Protein AF-A0A413CXB8-F1 (afdb_monomer_lite)

Secondary structure (DSSP, 8-state):
--HHHHIIIIIHHHHHHHHHHHHHHHHHHHHHHHHHHHHHHHHHHHHHHHTT-GGGHHHHHHHHHHHHHHHHHHHHHHHHHHHHHHHHHHHHHHHHHHHHHHHHHHTTTTTHHHHHTTT-

Foldseek 3Di:
DALVVCCVPPLVVLLVVLVVLLVVLVVVLVVVVVVLVVVVVVLVVVCVVCVVPVVCVVVSVVVVVVSVVVSVVVVVVSVVSVVSSVVSVLVSLVSVLVSLVSVCVVVVNVPSVVVVVVSD

Structure (mmCIF, N/CA/C/O backbone):
data_AF-A0A413CXB8-F1
#
_entry.id   AF-A0A413CXB8-F1
#
loop_
_atom_site.group_PDB
_atom_site.id
_atom_site.type_symbol
_atom_site.label_atom_id
_atom_site.label_alt_id
_atom_site.label_comp_id
_atom_site.label_asym_id
_atom_site.label_entity_id
_atom_site.label_seq_id
_atom_site.pdbx_PDB_ins_code
_atom_site.Cartn_x
_atom_site.Cartn_y
_atom_site.Cartn_z
_atom_site.occupancy
_atom_site.B_iso_or_equiv
_atom_site.auth_seq_id
_atom_site.auth_comp_id
_atom_site.auth_asym_id
_atom_site.auth_atom_id
_atom_site.pdbx_PDB_model_num
ATOM 1 N N . MET A 1 1 ? 21.412 7.335 -32.388 1.00 54.62 1 MET A N 1
ATOM 2 C CA . MET A 1 1 ? 21.165 7.005 -30.970 1.00 54.62 1 MET A CA 1
ATOM 3 C C . MET A 1 1 ? 20.782 5.539 -30.926 1.00 54.62 1 MET A C 1
ATOM 5 O O . MET A 1 1 ? 19.830 5.167 -31.604 1.00 54.62 1 MET A O 1
ATOM 9 N N . THR A 1 2 ? 21.584 4.696 -30.282 1.00 73.19 2 THR A N 1
ATOM 10 C CA . THR A 1 2 ? 21.377 3.240 -30.297 1.00 73.19 2 THR A CA 1
ATOM 11 C C . THR A 1 2 ? 20.137 2.904 -29.469 1.00 73.19 2 THR A C 1
ATOM 13 O O . THR A 1 2 ? 19.858 3.592 -28.486 1.00 73.19 2 THR A O 1
ATOM 16 N N . ALA A 1 3 ? 19.388 1.856 -29.824 1.00 68.06 3 ALA A N 1
ATOM 17 C CA . ALA A 1 3 ? 18.209 1.437 -29.056 1.00 68.06 3 ALA A CA 1
ATOM 18 C C . ALA A 1 3 ? 18.546 1.219 -27.566 1.00 68.06 3 ALA A C 1
ATOM 20 O O . ALA A 1 3 ? 17.775 1.593 -26.684 1.00 68.06 3 ALA A O 1
ATOM 21 N N . ASN A 1 4 ? 19.748 0.709 -27.283 1.00 74.44 4 ASN A N 1
ATOM 22 C CA . ASN A 1 4 ? 20.260 0.532 -25.925 1.00 74.44 4 ASN A CA 1
ATOM 23 C C . ASN A 1 4 ? 20.537 1.852 -25.183 1.00 74.44 4 ASN A C 1
ATOM 25 O O . ASN A 1 4 ? 20.300 1.916 -23.978 1.00 74.44 4 ASN A O 1
ATOM 29 N N . ASP A 1 5 ? 20.957 2.914 -25.877 1.00 77.56 5 ASP A N 1
ATOM 30 C CA . ASP A 1 5 ? 21.178 4.228 -25.256 1.00 77.56 5 ASP A CA 1
ATOM 31 C C . ASP A 1 5 ? 19.850 4.845 -24.812 1.00 77.56 5 ASP A C 1
ATOM 33 O O . ASP A 1 5 ? 19.740 5.343 -23.694 1.00 77.56 5 ASP A O 1
ATOM 37 N N . TYR A 1 6 ? 18.810 4.741 -25.647 1.00 74.88 6 TYR A N 1
ATOM 38 C CA . TYR A 1 6 ? 17.461 5.210 -25.316 1.00 74.88 6 TYR A CA 1
ATOM 39 C C . TYR A 1 6 ? 16.856 4.444 -24.127 1.00 74.88 6 TYR A C 1
ATOM 41 O O . TYR A 1 6 ? 16.328 5.048 -23.189 1.00 74.88 6 TYR A O 1
ATOM 49 N N . ILE A 1 7 ? 16.992 3.113 -24.123 1.00 77.31 7 ILE A N 1
ATOM 50 C CA . ILE A 1 7 ? 16.504 2.258 -23.034 1.00 77.31 7 ILE A CA 1
ATOM 51 C C . ILE A 1 7 ? 17.179 2.623 -21.706 1.00 77.31 7 ILE A C 1
ATOM 53 O O . ILE A 1 7 ? 16.490 2.798 -20.700 1.00 77.31 7 ILE A O 1
ATOM 57 N N . ASN A 1 8 ? 18.506 2.764 -21.702 1.00 78.88 8 ASN A N 1
ATOM 58 C CA . ASN A 1 8 ? 19.264 3.038 -20.482 1.00 78.88 8 ASN A CA 1
ATOM 59 C C . ASN A 1 8 ? 19.040 4.465 -19.957 1.00 78.88 8 ASN A C 1
ATOM 61 O O . ASN A 1 8 ? 18.999 4.664 -18.745 1.00 78.88 8 ASN A O 1
ATOM 65 N N . SER A 1 9 ? 18.888 5.459 -20.842 1.00 80.69 9 SER A N 1
ATOM 66 C CA . SER A 1 9 ? 18.728 6.862 -20.432 1.00 80.69 9 SER A CA 1
ATOM 67 C C . SER A 1 9 ? 17.297 7.229 -20.036 1.00 80.69 9 SER A C 1
ATOM 69 O O . SER A 1 9 ? 17.134 8.110 -19.193 1.00 80.69 9 SER A O 1
ATOM 71 N N . GLN A 1 10 ? 16.271 6.616 -20.637 1.00 77.88 10 GLN A N 1
ATOM 72 C CA . GLN A 1 10 ? 14.879 7.044 -20.442 1.00 77.88 10 GLN A CA 1
ATOM 73 C C . GLN A 1 10 ? 13.991 5.957 -19.835 1.00 77.88 10 GLN A C 1
ATOM 75 O O . GLN A 1 10 ? 13.235 6.227 -18.902 1.00 77.88 10 GLN A O 1
ATOM 80 N N . VAL A 1 11 ? 14.097 4.718 -20.316 1.00 78.06 11 VAL A N 1
ATOM 81 C CA . VAL A 1 11 ? 13.150 3.652 -19.956 1.00 78.06 11 VAL A CA 1
ATOM 82 C C . VAL A 1 11 ? 13.488 3.021 -18.600 1.00 78.06 11 VAL A C 1
ATOM 84 O O . VAL A 1 11 ? 12.630 2.946 -17.721 1.00 78.06 11 VAL A O 1
ATOM 87 N N . ASP A 1 12 ? 14.742 2.621 -18.381 1.00 81.88 12 ASP A N 1
ATOM 88 C CA . ASP A 1 12 ? 15.191 2.022 -17.116 1.00 81.88 12 ASP A CA 1
ATOM 89 C C . ASP A 1 12 ? 15.002 2.913 -15.872 1.00 81.88 12 ASP A C 1
ATOM 91 O O . ASP A 1 12 ? 14.465 2.414 -14.875 1.00 81.88 12 ASP A O 1
ATOM 95 N N . PRO A 1 13 ? 15.362 4.215 -15.872 1.00 85.56 13 PRO A N 1
ATOM 96 C CA . PRO A 1 13 ? 15.123 5.066 -14.707 1.00 85.56 13 PRO A CA 1
ATOM 97 C C . PRO A 1 13 ? 13.627 5.252 -14.417 1.00 85.56 13 PRO A C 1
ATOM 99 O O . PRO A 1 13 ? 13.232 5.282 -13.248 1.00 85.56 13 PRO A O 1
ATOM 102 N N . CYS A 1 14 ? 12.777 5.312 -15.448 1.00 80.19 14 CYS A N 1
ATOM 103 C CA . CYS A 1 14 ? 11.326 5.373 -15.280 1.00 80.19 14 CYS A CA 1
ATOM 104 C C . CYS A 1 14 ? 10.758 4.084 -14.672 1.00 80.19 14 CYS A C 1
ATOM 106 O O . CYS A 1 14 ? 10.000 4.167 -13.706 1.00 80.19 14 CYS A O 1
ATOM 108 N N . ILE A 1 15 ? 11.152 2.904 -15.168 1.00 82.12 15 ILE A N 1
ATOM 109 C CA . ILE A 1 15 ? 10.728 1.610 -14.602 1.00 82.12 15 ILE A CA 1
ATOM 110 C C . ILE A 1 15 ? 11.124 1.518 -13.126 1.00 82.12 15 ILE A C 1
ATOM 112 O O . ILE A 1 15 ? 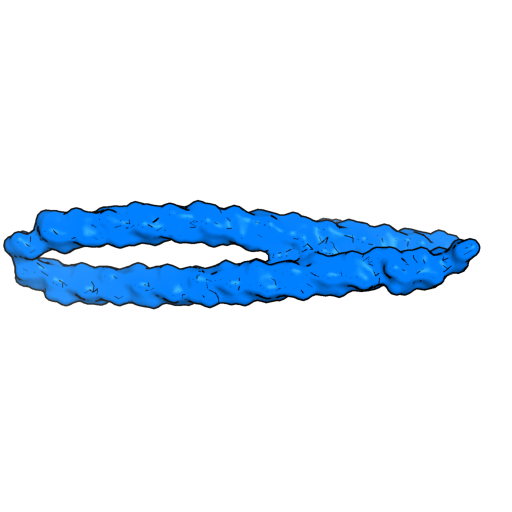10.295 1.167 -12.284 1.00 82.12 15 ILE A O 1
ATOM 116 N N . ARG A 1 16 ? 12.371 1.880 -12.796 1.00 84.50 16 ARG A N 1
ATOM 117 C CA . ARG A 1 16 ? 12.881 1.834 -11.418 1.00 84.50 16 ARG A CA 1
ATOM 118 C C . ARG A 1 16 ? 12.092 2.764 -10.498 1.00 84.50 16 ARG A C 1
ATOM 120 O O . ARG A 1 16 ? 11.630 2.341 -9.443 1.00 84.50 16 ARG A O 1
ATOM 127 N N . ARG A 1 17 ? 11.830 3.993 -10.954 1.00 85.56 17 ARG A N 1
ATOM 128 C CA . ARG A 1 17 ? 11.004 4.969 -10.233 1.00 85.56 17 ARG A CA 1
ATOM 129 C C . ARG A 1 17 ? 9.590 4.443 -9.976 1.00 85.56 17 ARG A C 1
ATOM 131 O O . ARG A 1 17 ? 9.093 4.570 -8.860 1.00 85.56 17 ARG A O 1
ATOM 138 N N . TYR A 1 18 ? 8.936 3.847 -10.974 1.00 81.00 18 TYR A N 1
ATOM 139 C CA . TYR A 1 18 ? 7.593 3.287 -10.800 1.00 81.00 18 TYR A CA 1
ATOM 140 C C . TYR A 1 18 ? 7.573 2.081 -9.854 1.00 81.00 18 TYR A C 1
ATOM 142 O O . TYR A 1 18 ? 6.657 1.978 -9.038 1.00 81.00 18 TYR A O 1
ATOM 150 N N . GLN A 1 19 ? 8.590 1.215 -9.895 1.00 80.81 19 GLN A N 1
ATOM 151 C CA . GLN A 1 19 ? 8.731 0.110 -8.941 1.00 80.81 19 GLN A CA 1
ATOM 152 C C . GLN A 1 19 ? 8.930 0.598 -7.502 1.00 80.81 19 GLN A C 1
ATOM 154 O O . GLN A 1 19 ? 8.315 0.050 -6.584 1.00 80.81 19 GLN A O 1
ATOM 159 N N . ASP A 1 20 ? 9.732 1.643 -7.294 1.00 85.75 20 ASP A N 1
ATOM 160 C CA . ASP A 1 20 ? 9.935 2.229 -5.966 1.00 85.75 20 ASP A CA 1
ATOM 161 C C . ASP A 1 20 ? 8.650 2.870 -5.428 1.00 85.75 20 ASP A C 1
ATOM 163 O O . ASP A 1 20 ? 8.291 2.666 -4.263 1.00 85.75 20 ASP A O 1
ATOM 167 N N . LEU A 1 21 ? 7.905 3.588 -6.281 1.00 81.06 21 LEU A N 1
ATOM 168 C CA . LEU A 1 21 ? 6.594 4.128 -5.915 1.00 81.06 21 LEU A CA 1
ATOM 169 C C . LEU A 1 21 ? 5.616 3.002 -5.564 1.00 81.06 21 LEU A C 1
ATOM 171 O O . LEU A 1 21 ? 4.988 3.059 -4.507 1.00 81.06 21 LEU A O 1
ATOM 175 N N . PHE A 1 22 ? 5.522 1.963 -6.398 1.00 81.00 22 PHE A N 1
ATOM 176 C CA . PHE A 1 22 ? 4.687 0.794 -6.128 1.00 81.00 22 PHE A CA 1
ATOM 177 C C . PHE A 1 22 ? 5.025 0.167 -4.771 1.00 81.00 22 PHE A C 1
ATOM 179 O O . PHE A 1 22 ? 4.138 -0.014 -3.940 1.00 81.00 22 PHE A O 1
ATOM 186 N N . ARG A 1 23 ? 6.310 -0.093 -4.499 1.00 83.00 23 ARG A N 1
ATOM 187 C CA . ARG A 1 23 ? 6.758 -0.704 -3.242 1.00 83.00 23 ARG A CA 1
ATOM 188 C C . ARG A 1 23 ? 6.433 0.175 -2.031 1.00 83.00 23 ARG A C 1
ATOM 190 O O . ARG A 1 23 ? 6.015 -0.350 -0.999 1.00 83.00 23 ARG A O 1
ATOM 197 N N . LYS A 1 24 ? 6.577 1.500 -2.149 1.00 83.50 24 LYS A N 1
ATOM 198 C CA . LYS A 1 24 ? 6.231 2.449 -1.079 1.00 83.50 24 LYS A CA 1
ATOM 199 C C . LYS A 1 24 ? 4.732 2.426 -0.770 1.00 83.50 24 LYS A C 1
ATOM 201 O O . LYS A 1 24 ? 4.360 2.250 0.389 1.00 83.50 24 LYS A O 1
ATOM 206 N N . TYR A 1 25 ? 3.882 2.560 -1.789 1.00 78.19 25 TYR A N 1
ATOM 207 C CA . TYR A 1 25 ? 2.426 2.560 -1.613 1.00 78.19 25 TYR A CA 1
ATOM 208 C C . TYR A 1 25 ? 1.895 1.203 -1.150 1.00 78.19 25 TYR A C 1
ATOM 210 O O . TYR A 1 25 ? 1.053 1.153 -0.259 1.00 78.19 25 TYR A O 1
ATOM 218 N N . HIS A 1 26 ? 2.442 0.103 -1.666 1.00 81.19 26 HIS A N 1
ATOM 219 C CA . HIS A 1 26 ? 2.045 -1.236 -1.249 1.00 81.19 26 HIS A CA 1
ATOM 220 C C . HIS A 1 26 ? 2.401 -1.522 0.219 1.00 81.19 26 HIS A C 1
ATOM 222 O O . HIS A 1 26 ? 1.591 -2.092 0.948 1.00 81.19 26 HIS A O 1
ATOM 228 N N . LYS A 1 27 ? 3.571 -1.067 0.695 1.00 82.31 27 LYS A N 1
ATOM 229 C CA . LYS A 1 27 ? 3.959 -1.209 2.108 1.00 82.31 27 LYS A CA 1
ATOM 230 C C . LYS A 1 27 ? 3.044 -0.408 3.041 1.00 82.31 27 LYS A C 1
ATOM 232 O O . LYS A 1 27 ? 2.682 -0.910 4.101 1.00 82.31 27 LYS A O 1
ATOM 237 N N . ILE A 1 28 ? 2.654 0.806 2.641 1.00 81.31 28 ILE A N 1
ATOM 238 C CA . ILE A 1 28 ? 1.692 1.633 3.390 1.00 81.31 28 ILE A CA 1
ATOM 239 C C . ILE A 1 28 ? 0.320 0.952 3.422 1.00 81.31 28 ILE A C 1
ATOM 241 O O . ILE A 1 28 ? -0.258 0.813 4.496 1.00 81.31 28 ILE A O 1
ATOM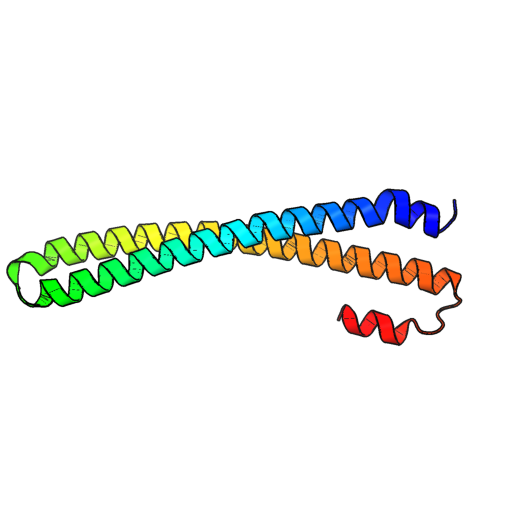 245 N N . HIS A 1 29 ? -0.160 0.466 2.274 1.00 81.69 29 HIS A N 1
ATOM 246 C CA . HIS A 1 29 ? -1.422 -0.265 2.171 1.00 81.69 29 HIS A CA 1
ATOM 247 C C . HIS A 1 29 ? -1.442 -1.499 3.087 1.00 81.69 29 HIS A C 1
ATOM 249 O O . HIS A 1 29 ? -2.381 -1.682 3.856 1.00 81.69 29 HIS A O 1
ATOM 255 N N . MET A 1 30 ? -0.387 -2.322 3.064 1.00 80.81 30 MET A N 1
ATOM 256 C CA . MET A 1 30 ? -0.260 -3.485 3.951 1.00 80.81 30 MET A CA 1
ATOM 257 C C . MET A 1 30 ? -0.232 -3.100 5.434 1.00 80.81 30 MET A C 1
ATOM 259 O O . MET A 1 30 ? -0.920 -3.722 6.239 1.00 80.81 30 MET A O 1
ATOM 263 N N . GLY A 1 31 ? 0.533 -2.068 5.805 1.00 82.94 31 GLY A N 1
ATOM 264 C CA . GLY A 1 31 ? 0.606 -1.607 7.193 1.00 82.94 31 GLY A CA 1
ATOM 265 C C . GLY A 1 31 ? -0.745 -1.120 7.719 1.00 82.94 31 GLY A C 1
ATOM 266 O O . GLY A 1 31 ? -1.149 -1.479 8.823 1.00 82.94 31 GLY A O 1
ATOM 267 N N . LEU A 1 32 ? -1.471 -0.355 6.903 1.00 80.62 32 LEU A N 1
ATOM 268 C CA . LEU A 1 32 ? -2.780 0.170 7.273 1.00 80.62 32 LEU A CA 1
ATOM 269 C C . LEU A 1 32 ? -3.858 -0.934 7.296 1.00 80.62 32 LEU A C 1
ATOM 271 O O . LEU A 1 32 ? -4.674 -0.945 8.212 1.00 80.62 32 LEU A O 1
ATOM 275 N N . MET A 1 33 ? -3.796 -1.926 6.397 1.00 80.50 33 MET A N 1
ATOM 276 C CA . MET A 1 33 ? -4.632 -3.138 6.460 1.00 80.50 33 MET A CA 1
ATOM 277 C C . MET A 1 33 ? -4.449 -3.901 7.780 1.00 80.50 33 MET A C 1
ATOM 279 O O . MET A 1 33 ? -5.433 -4.231 8.438 1.00 80.50 33 MET A O 1
ATOM 283 N N . ILE A 1 34 ? -3.204 -4.150 8.203 1.00 85.19 34 ILE A N 1
ATOM 284 C CA . ILE A 1 34 ? -2.911 -4.869 9.457 1.00 85.19 34 ILE A CA 1
ATOM 285 C C . ILE A 1 34 ? -3.445 -4.095 10.669 1.00 85.19 34 ILE A C 1
ATOM 287 O O . ILE A 1 34 ? -4.080 -4.686 11.545 1.00 85.19 34 ILE A O 1
ATOM 291 N N . ALA A 1 35 ? -3.235 -2.775 10.707 1.00 80.88 35 ALA A N 1
ATOM 292 C CA . ALA A 1 35 ? -3.765 -1.929 11.773 1.00 80.88 35 ALA A CA 1
ATOM 293 C C . ALA A 1 35 ? -5.302 -2.007 11.836 1.00 80.88 35 ALA A C 1
ATOM 295 O O . ALA A 1 35 ? -5.859 -2.232 12.912 1.00 80.88 35 ALA A O 1
ATOM 296 N N . CYS A 1 36 ? -5.974 -1.938 10.681 1.00 76.94 36 CYS A N 1
ATOM 297 C CA . CYS A 1 36 ? -7.422 -2.115 10.558 1.00 76.94 36 CYS A CA 1
ATOM 298 C C . CYS A 1 36 ? -7.897 -3.464 11.112 1.00 76.94 36 CYS A C 1
ATOM 300 O O . CYS A 1 36 ? -8.811 -3.501 11.937 1.00 76.94 36 CYS A O 1
ATOM 302 N N . PHE A 1 37 ? -7.268 -4.568 10.702 1.00 82.12 37 PHE A N 1
ATOM 303 C CA . PHE A 1 37 ? -7.644 -5.905 11.170 1.00 82.12 37 PHE A CA 1
ATOM 304 C C . PHE A 1 37 ? -7.460 -6.064 12.682 1.00 82.12 37 PHE A C 1
ATOM 306 O O . PHE A 1 37 ? -8.316 -6.650 13.341 1.00 82.12 37 PHE A O 1
ATOM 313 N N . SER A 1 38 ? -6.386 -5.508 13.249 1.00 83.94 38 SER A N 1
ATOM 314 C CA . SER A 1 38 ? -6.145 -5.572 14.695 1.00 83.94 38 SER A CA 1
ATOM 315 C C . SER A 1 38 ? -7.210 -4.822 15.508 1.00 83.94 38 SER A C 1
ATOM 317 O O . SER A 1 38 ? -7.715 -5.355 16.496 1.00 83.94 38 SER A O 1
ATOM 319 N N . LEU A 1 39 ? -7.618 -3.631 15.052 1.00 79.69 39 LEU A N 1
ATOM 320 C CA . LEU A 1 39 ? -8.697 -2.845 15.657 1.00 79.69 39 LEU A CA 1
ATOM 321 C C . LEU A 1 39 ? -10.041 -3.570 15.571 1.00 79.69 39 LEU A C 1
ATOM 323 O O . LEU A 1 39 ? -10.755 -3.656 16.567 1.00 79.69 39 LEU A O 1
ATOM 327 N N . PHE A 1 40 ? -10.364 -4.134 14.407 1.00 80.81 40 PHE A N 1
ATOM 328 C CA . PHE A 1 40 ? -11.614 -4.862 14.205 1.00 80.81 40 PHE A CA 1
ATOM 329 C C . PHE A 1 40 ? -11.718 -6.093 15.117 1.00 80.81 40 PHE A C 1
ATOM 331 O O . PHE A 1 40 ? -12.730 -6.282 15.792 1.00 80.81 40 PHE A O 1
ATOM 338 N N . MET A 1 41 ? -10.644 -6.883 15.221 1.00 83.19 41 MET A N 1
ATOM 339 C CA . MET A 1 41 ? -10.590 -8.028 16.135 1.00 83.19 41 MET A CA 1
ATOM 340 C C . MET A 1 41 ? -10.703 -7.601 17.603 1.00 83.19 41 MET A C 1
ATOM 342 O O . MET A 1 41 ? -11.412 -8.247 18.371 1.00 83.19 41 MET A O 1
ATOM 346 N N . GLY A 1 42 ? -10.065 -6.490 17.988 1.00 81.62 42 GLY A N 1
ATOM 347 C CA . GLY A 1 42 ? -10.189 -5.923 19.333 1.00 81.62 42 GLY A CA 1
ATOM 348 C C . GLY A 1 42 ? -11.629 -5.535 19.678 1.00 81.62 42 GLY A C 1
ATOM 349 O O . GLY A 1 42 ? -12.117 -5.895 20.748 1.00 81.62 42 GLY A O 1
ATOM 350 N N . VAL A 1 43 ? -12.334 -4.872 18.754 1.00 78.94 43 VAL A N 1
ATOM 351 C CA . VAL A 1 43 ? -13.751 -4.510 18.922 1.00 78.94 43 VAL A CA 1
ATOM 352 C C . VAL A 1 43 ? -14.628 -5.755 19.057 1.00 78.94 43 VAL A C 1
ATOM 354 O O . VAL A 1 43 ? -15.485 -5.780 19.936 1.00 78.94 43 VAL A O 1
ATOM 357 N N . ILE A 1 44 ? -14.405 -6.799 18.248 1.00 80.50 44 ILE A N 1
ATOM 358 C CA . ILE A 1 44 ? -15.152 -8.065 18.349 1.00 80.50 44 ILE A CA 1
ATOM 359 C C . ILE A 1 44 ? -14.963 -8.707 19.724 1.00 80.50 44 ILE A C 1
ATOM 361 O O . ILE A 1 44 ? -15.949 -9.066 20.363 1.00 80.50 44 ILE A O 1
ATOM 365 N N . ILE A 1 45 ? -13.717 -8.829 20.195 1.00 82.38 45 ILE A N 1
ATOM 366 C CA . ILE A 1 45 ? -13.412 -9.430 21.502 1.00 82.38 45 ILE A CA 1
ATOM 367 C C . ILE A 1 45 ? -14.095 -8.639 22.620 1.00 82.38 45 ILE A C 1
ATOM 369 O O . ILE A 1 45 ? -14.727 -9.235 23.491 1.00 82.38 45 ILE A O 1
ATOM 373 N N . LEU A 1 46 ? -14.025 -7.304 22.569 1.00 76.94 46 LEU A N 1
ATOM 374 C CA . LEU A 1 46 ? -14.711 -6.447 23.532 1.00 76.94 46 LEU A CA 1
ATOM 375 C C . LEU A 1 46 ? -16.224 -6.708 23.518 1.00 76.94 46 LEU A C 1
ATOM 377 O O . LEU A 1 46 ? -16.829 -6.900 24.568 1.00 76.94 46 LEU A O 1
ATOM 381 N N . ASN A 1 47 ? -16.825 -6.775 22.330 1.00 76.62 47 ASN A N 1
ATOM 382 C CA . ASN A 1 47 ? -18.255 -7.026 22.165 1.00 76.62 47 ASN A CA 1
ATOM 383 C C . ASN A 1 47 ? -18.672 -8.373 22.779 1.00 76.62 47 ASN A C 1
ATOM 385 O O . ASN A 1 47 ? -19.646 -8.434 23.523 1.00 76.62 47 ASN A O 1
ATOM 389 N N . VAL A 1 48 ? -17.890 -9.436 22.550 1.00 77.19 48 VAL A N 1
ATOM 390 C CA . VAL A 1 48 ? -18.133 -10.771 23.127 1.00 77.19 48 VAL A CA 1
ATOM 391 C C . VAL A 1 48 ? -18.104 -10.747 24.659 1.00 77.19 48 VAL A C 1
ATOM 393 O O . VAL A 1 48 ? -18.957 -11.366 25.290 1.00 77.19 48 VAL A O 1
ATOM 396 N N . VAL A 1 49 ? -17.171 -10.011 25.271 1.00 78.25 49 VAL A N 1
ATOM 397 C CA . VAL A 1 49 ? -17.095 -9.872 26.738 1.00 78.25 49 VAL A CA 1
ATOM 398 C C . VAL A 1 49 ? -18.288 -9.079 27.288 1.00 78.25 49 VAL A C 1
ATOM 400 O O . VAL A 1 49 ? -18.847 -9.435 28.325 1.00 78.25 49 VAL A O 1
ATOM 403 N N . TYR A 1 50 ? -18.708 -8.021 26.590 1.00 70.50 50 TYR A N 1
ATOM 404 C CA . TYR A 1 50 ? -19.772 -7.123 27.049 1.00 70.50 50 TYR A CA 1
ATOM 405 C C . TYR A 1 50 ? -21.202 -7.620 26.771 1.00 70.50 50 TYR A C 1
ATOM 407 O O . TYR A 1 50 ? -22.133 -7.111 27.394 1.00 70.50 50 TYR A O 1
ATOM 415 N N . ILE A 1 51 ? -21.392 -8.657 25.943 1.00 67.56 51 ILE A N 1
ATOM 416 C CA . ILE A 1 51 ? -22.690 -9.336 25.731 1.00 67.56 51 ILE A CA 1
ATOM 417 C C . ILE A 1 51 ? -23.317 -9.850 27.043 1.00 67.56 51 ILE A C 1
ATOM 419 O O . ILE A 1 51 ? -24.534 -9.997 27.132 1.00 67.56 51 ILE A O 1
ATOM 423 N N . ILE A 1 52 ? -22.509 -10.083 28.083 1.00 68.56 52 ILE A N 1
ATOM 424 C CA . ILE A 1 52 ? -22.960 -10.570 29.396 1.00 68.56 52 ILE A CA 1
ATOM 425 C C . ILE A 1 52 ? -23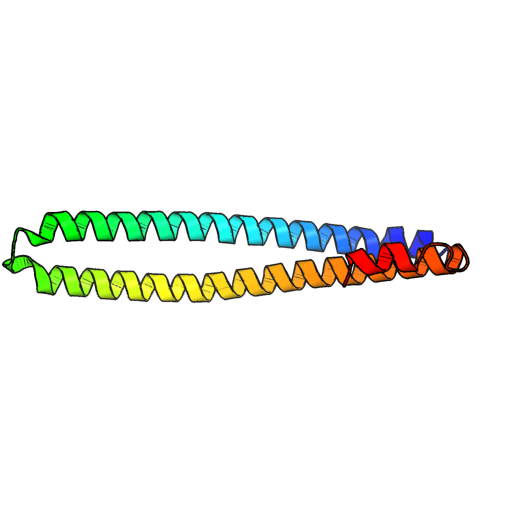.791 -9.511 30.154 1.00 68.56 52 ILE A C 1
ATOM 427 O O . ILE A 1 52 ? -24.587 -9.865 31.023 1.00 68.56 52 ILE A O 1
ATOM 431 N N . VAL A 1 53 ? -23.656 -8.217 29.826 1.00 69.06 53 VAL A N 1
ATOM 432 C CA . VAL A 1 53 ? -24.323 -7.116 30.543 1.00 69.06 53 VAL A CA 1
ATOM 433 C C . VAL A 1 53 ? -25.321 -6.387 29.622 1.00 69.06 53 VAL A C 1
ATOM 435 O O . VAL A 1 53 ? -24.923 -5.534 28.826 1.00 69.06 53 VAL A O 1
ATOM 438 N N . PRO A 1 54 ? -26.639 -6.646 29.741 1.00 66.62 54 PRO A N 1
ATOM 439 C CA . PRO A 1 54 ? -27.637 -6.189 28.764 1.00 66.62 54 PRO A CA 1
ATOM 440 C C . PRO A 1 54 ? -27.883 -4.667 28.737 1.00 66.62 54 PRO A C 1
ATOM 442 O O . PRO A 1 54 ? -28.400 -4.152 27.749 1.00 66.62 54 PRO A O 1
ATOM 445 N N . LEU A 1 55 ? -27.488 -3.915 29.771 1.00 62.44 55 LEU A N 1
ATOM 446 C CA . LEU A 1 55 ? -27.722 -2.462 29.856 1.00 62.44 55 LEU A CA 1
ATOM 447 C C . LEU A 1 55 ? -26.770 -1.608 28.993 1.00 62.44 55 LEU A C 1
ATOM 449 O O . LEU A 1 55 ? -27.067 -0.446 28.732 1.00 62.44 55 LEU A O 1
ATOM 453 N N . ILE A 1 56 ? -25.645 -2.157 28.523 1.00 67.38 56 ILE A N 1
ATOM 454 C CA . ILE A 1 56 ? -24.598 -1.390 27.812 1.00 67.38 56 ILE A CA 1
ATOM 455 C C . ILE A 1 56 ? -24.795 -1.431 26.279 1.00 67.38 56 ILE A C 1
ATOM 457 O O . ILE A 1 56 ? -24.163 -0.683 25.533 1.00 67.38 56 ILE A O 1
ATOM 461 N N . TRP A 1 57 ? -25.732 -2.247 25.788 1.00 69.75 57 TRP A N 1
ATOM 462 C CA . TRP A 1 57 ? -25.828 -2.638 24.378 1.00 69.75 57 TRP A CA 1
ATOM 463 C C . TRP A 1 57 ? -26.046 -1.477 23.397 1.00 69.75 57 TRP A C 1
ATOM 465 O O . TRP A 1 57 ? -25.430 -1.457 22.335 1.00 69.75 57 TRP A O 1
ATOM 475 N N . LEU A 1 58 ? -26.880 -0.486 23.736 1.00 66.50 58 LEU A N 1
ATOM 476 C CA . LEU A 1 58 ? -27.156 0.653 22.843 1.00 66.50 58 LEU A CA 1
ATOM 477 C C . LEU A 1 58 ? -25.953 1.593 22.697 1.00 66.50 58 LEU A C 1
ATOM 479 O O . LEU A 1 58 ? -25.673 2.078 21.601 1.00 66.50 58 LEU A O 1
ATOM 483 N N . VAL A 1 59 ? -25.220 1.822 23.789 1.00 74.69 59 VAL A N 1
ATOM 484 C CA . VAL A 1 59 ? -24.002 2.644 23.775 1.00 74.69 59 VAL A CA 1
ATOM 485 C C . VAL A 1 59 ? -22.882 1.900 23.052 1.00 74.69 59 VAL A C 1
ATOM 487 O O . VAL A 1 59 ? -22.182 2.483 22.230 1.00 74.69 59 VAL A O 1
ATOM 490 N N . LEU A 1 60 ? -22.753 0.592 23.284 1.00 73.31 60 LEU A N 1
ATOM 491 C CA . LEU A 1 60 ? -21.767 -0.228 22.587 1.00 73.31 60 LEU A CA 1
ATOM 492 C C . LEU A 1 60 ? -22.060 -0.302 21.081 1.00 73.31 60 LEU A C 1
ATOM 494 O O . LEU A 1 60 ? -21.148 -0.161 20.272 1.00 73.31 60 LEU A O 1
ATOM 498 N N . ALA A 1 61 ? -23.329 -0.453 20.691 1.00 75.94 61 ALA A N 1
ATOM 499 C CA . ALA A 1 61 ? -23.736 -0.482 19.290 1.00 75.94 61 ALA A CA 1
ATOM 500 C C . ALA A 1 61 ? -23.438 0.843 18.568 1.00 75.94 61 ALA A C 1
ATOM 502 O O . ALA A 1 61 ? -22.980 0.816 17.427 1.00 75.94 61 ALA A O 1
ATOM 503 N N . SER A 1 62 ? -23.629 1.998 19.220 1.00 80.44 62 SER A N 1
ATOM 504 C CA . SER A 1 62 ? -23.308 3.300 18.613 1.00 80.44 62 SER A CA 1
ATOM 505 C C . SER A 1 62 ? -21.800 3.496 18.423 1.00 80.44 62 SER A C 1
ATOM 507 O O . SER A 1 62 ? -21.366 3.986 17.376 1.00 80.44 62 SER A O 1
ATOM 509 N N . ILE A 1 63 ? -20.990 3.043 19.384 1.00 82.81 63 ILE A N 1
ATOM 510 C CA . ILE A 1 63 ? -19.525 3.053 19.297 1.00 82.81 63 ILE A CA 1
ATOM 511 C C . ILE A 1 63 ? -19.054 2.117 18.178 1.00 82.81 63 ILE A C 1
ATOM 513 O O . ILE A 1 63 ? -18.212 2.490 17.366 1.00 82.81 63 ILE A O 1
ATOM 517 N N . VAL A 1 64 ? -19.631 0.919 18.073 1.00 82.31 64 VAL A N 1
ATOM 518 C CA . VAL A 1 64 ? -19.291 -0.042 17.013 1.00 82.31 64 VAL A CA 1
ATOM 519 C C . VAL A 1 64 ? -19.689 0.495 15.639 1.00 82.31 64 VAL A C 1
ATOM 521 O O . VAL A 1 64 ? -18.891 0.404 14.706 1.00 82.31 64 VAL A O 1
ATOM 524 N N . CYS A 1 65 ? -20.871 1.105 15.501 1.00 81.25 65 CYS A N 1
ATOM 525 C CA . CYS A 1 65 ? -21.304 1.737 14.252 1.00 81.25 65 CYS A CA 1
ATOM 526 C C . CYS A 1 65 ? -20.393 2.902 13.844 1.00 81.25 65 CYS A C 1
ATOM 528 O O . CYS A 1 65 ? -19.998 2.983 12.683 1.00 81.25 65 CYS A O 1
ATOM 530 N N . THR A 1 66 ? -20.022 3.786 14.775 1.00 83.88 66 THR A N 1
ATOM 531 C CA . THR A 1 66 ? -19.133 4.923 14.473 1.00 83.88 66 THR A CA 1
ATOM 532 C C . THR A 1 66 ? -17.716 4.466 14.124 1.00 83.88 66 THR A C 1
ATOM 534 O O . THR A 1 66 ? -17.155 4.946 13.139 1.00 83.88 66 THR A O 1
ATOM 537 N N . LEU A 1 67 ? -17.162 3.483 14.845 1.00 82.88 67 LEU A N 1
ATOM 538 C CA . LEU A 1 67 ? -15.868 2.873 14.518 1.00 82.88 67 LEU A CA 1
ATOM 539 C C . LEU A 1 67 ? -15.890 2.169 13.158 1.00 82.88 67 LEU A C 1
ATOM 541 O O . LEU A 1 67 ? -14.951 2.319 12.380 1.00 82.88 67 LEU A O 1
ATOM 545 N N . SER A 1 68 ? -16.970 1.451 12.842 1.00 80.94 68 SER A N 1
ATOM 546 C CA . SER A 1 68 ? -17.141 0.784 11.545 1.00 80.94 68 SER A CA 1
ATOM 547 C C . SER A 1 68 ? -17.285 1.793 10.400 1.00 80.94 68 SER A C 1
ATOM 549 O O . SER A 1 68 ? -16.730 1.587 9.325 1.00 80.94 68 SER A O 1
ATOM 551 N N . GLY A 1 69 ? -17.974 2.916 10.624 1.00 83.12 69 GLY A N 1
ATOM 552 C CA . GLY A 1 69 ? -18.066 4.006 9.649 1.00 83.12 69 GLY A CA 1
ATOM 553 C C . GLY A 1 69 ? -16.710 4.658 9.370 1.00 83.12 69 GLY A C 1
ATOM 554 O O . GLY A 1 69 ? -16.331 4.819 8.211 1.00 83.12 69 GLY A O 1
ATOM 555 N N . LEU A 1 70 ? -15.933 4.954 10.421 1.00 84.00 70 LEU A N 1
ATOM 556 C CA . LEU A 1 70 ? -14.550 5.421 10.272 1.00 84.00 70 LEU A CA 1
ATOM 557 C C . LEU A 1 70 ? -13.698 4.397 9.513 1.00 84.00 70 LEU A C 1
ATOM 559 O O . LEU A 1 70 ? -12.917 4.761 8.638 1.00 84.00 70 LEU A O 1
ATOM 563 N N . PHE A 1 71 ? -13.861 3.114 9.829 1.00 79.88 71 PHE A N 1
ATOM 564 C CA . PHE A 1 71 ? -13.145 2.021 9.181 1.00 79.88 71 PHE A CA 1
ATOM 565 C C . PHE A 1 71 ? -13.429 1.963 7.677 1.00 79.88 71 PHE A C 1
ATOM 567 O O . PHE A 1 71 ? -12.489 1.893 6.888 1.00 79.88 71 PHE A O 1
ATOM 574 N N . LEU A 1 72 ? -14.696 2.061 7.264 1.00 80.50 72 LEU A N 1
ATOM 575 C CA . LEU A 1 72 ? -15.067 2.106 5.846 1.00 80.50 72 LEU A CA 1
ATOM 576 C C . LEU A 1 72 ? -14.460 3.322 5.132 1.00 80.50 72 LEU A C 1
ATOM 578 O O . LEU A 1 72 ? -13.979 3.190 4.009 1.00 80.50 72 LEU A O 1
ATOM 582 N N . PHE A 1 73 ? -14.397 4.477 5.798 1.00 81.75 73 PHE A N 1
ATOM 583 C CA . PHE A 1 73 ? -13.737 5.668 5.259 1.00 81.75 73 PHE A CA 1
ATOM 584 C C . PHE A 1 73 ? -12.227 5.458 5.041 1.00 81.75 73 PHE A C 1
ATOM 586 O O . PHE A 1 73 ? -11.675 5.852 4.012 1.00 81.75 73 PHE A O 1
ATOM 593 N N . PHE A 1 74 ? -11.543 4.779 5.969 1.00 80.25 74 PHE A N 1
ATOM 594 C CA . PHE A 1 74 ? -10.143 4.391 5.771 1.00 80.25 74 PHE A CA 1
ATOM 595 C C . PHE A 1 74 ? -9.968 3.370 4.643 1.00 80.25 74 PHE A C 1
ATOM 597 O O . PHE A 1 74 ? -8.979 3.450 3.915 1.00 80.25 74 PH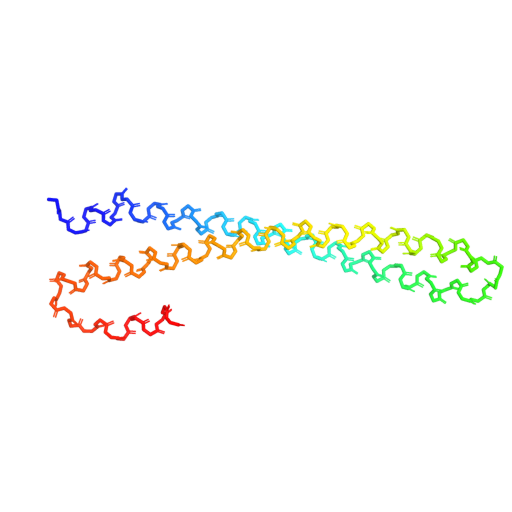E A O 1
ATOM 604 N N . PHE A 1 75 ? -10.914 2.444 4.473 1.00 79.94 75 PHE A N 1
ATOM 605 C CA . PHE A 1 75 ? -10.913 1.479 3.370 1.00 79.94 75 PHE A CA 1
ATOM 606 C C . PHE A 1 75 ? -11.055 2.143 2.000 1.00 79.94 75 PHE A C 1
ATOM 608 O O . PHE A 1 75 ? -10.374 1.742 1.058 1.00 79.94 75 PHE A O 1
ATOM 615 N N . ASP A 1 76 ? -11.875 3.184 1.892 1.00 82.56 76 ASP A N 1
ATOM 616 C CA . ASP A 1 76 ? -12.003 3.962 0.659 1.00 82.56 76 ASP A CA 1
ATOM 617 C C . ASP A 1 76 ? -10.682 4.672 0.302 1.00 82.56 76 ASP A C 1
ATOM 619 O O . ASP A 1 76 ? -10.150 4.535 -0.803 1.00 82.56 76 ASP A O 1
ATOM 623 N N . SER A 1 77 ? -10.053 5.314 1.293 1.00 79.44 77 SER A N 1
ATOM 624 C CA . SER A 1 77 ? -8.720 5.914 1.142 1.00 79.44 77 SER A CA 1
ATOM 625 C C . SER A 1 77 ? -7.650 4.878 0.755 1.00 79.44 77 SER A C 1
ATOM 627 O O . SER A 1 77 ? -6.831 5.113 -0.139 1.00 79.44 77 SER A O 1
ATOM 629 N N . LEU A 1 78 ? -7.678 3.695 1.381 1.00 78.50 78 LEU A N 1
ATOM 630 C CA . LEU A 1 78 ? -6.822 2.549 1.057 1.00 78.50 78 LEU A CA 1
ATOM 631 C C . LEU A 1 78 ? -6.989 2.085 -0.388 1.00 78.50 78 LEU A C 1
ATOM 633 O O . LEU A 1 78 ? -5.985 1.865 -1.068 1.00 78.50 78 LEU A O 1
ATOM 637 N N . ASN A 1 79 ? -8.228 1.972 -0.862 1.00 82.25 79 ASN A N 1
ATOM 638 C CA . ASN A 1 79 ? -8.525 1.59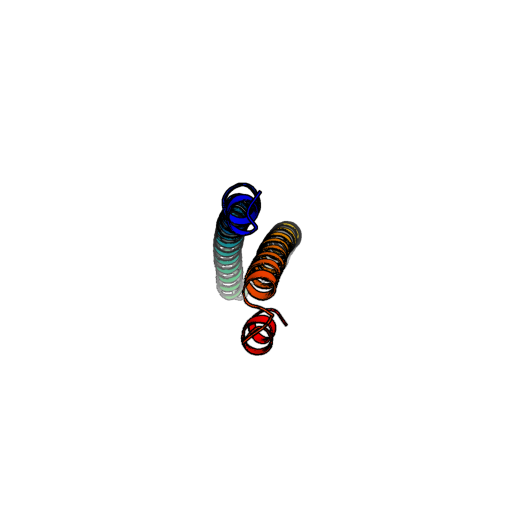5 -2.239 1.00 82.25 79 ASN A CA 1
ATOM 639 C C . ASN A 1 79 ? -7.925 2.591 -3.233 1.00 82.25 79 ASN A C 1
ATOM 641 O O . ASN A 1 79 ? -7.317 2.168 -4.215 1.00 82.25 79 ASN A O 1
ATOM 645 N N . GLY A 1 80 ? -7.974 3.893 -2.939 1.00 83.06 80 GLY A N 1
ATOM 646 C CA . GLY A 1 80 ? -7.296 4.902 -3.756 1.00 83.06 80 GLY A CA 1
ATOM 647 C C . GLY A 1 80 ? -5.773 4.702 -3.823 1.00 83.06 80 GLY A C 1
ATOM 648 O O . GLY A 1 80 ? -5.158 4.833 -4.886 1.00 83.06 80 GLY A O 1
ATOM 649 N N . TYR A 1 81 ? -5.131 4.327 -2.710 1.00 77.38 81 TYR A N 1
ATOM 650 C CA . TYR A 1 81 ? -3.702 3.982 -2.711 1.00 77.38 81 TYR A CA 1
ATOM 651 C C . TYR A 1 81 ? -3.404 2.688 -3.471 1.00 77.38 81 TYR A C 1
ATOM 653 O O . TYR A 1 81 ? -2.381 2.610 -4.163 1.00 77.38 81 TYR A O 1
ATOM 661 N N . LEU A 1 82 ? -4.277 1.687 -3.355 1.00 78.94 82 LEU A N 1
ATOM 662 C CA . LEU A 1 82 ? -4.160 0.423 -4.070 1.00 78.94 82 LEU A CA 1
ATOM 663 C C . LEU A 1 82 ? -4.248 0.653 -5.578 1.00 78.94 82 LEU A C 1
ATOM 665 O O . LEU A 1 82 ? -3.334 0.249 -6.296 1.00 78.94 82 LEU A O 1
ATOM 669 N N . GLU A 1 83 ? -5.270 1.371 -6.040 1.00 84.88 83 GLU A N 1
ATOM 670 C CA . GLU A 1 83 ? -5.477 1.721 -7.446 1.00 84.88 83 GLU A CA 1
ATOM 671 C C . GLU A 1 83 ? -4.260 2.457 -8.012 1.00 84.88 83 GLU A C 1
ATOM 673 O O . GLU A 1 83 ? -3.711 2.088 -9.055 1.00 84.88 83 GLU A O 1
ATOM 678 N N . LYS A 1 84 ? -3.747 3.444 -7.270 1.00 81.56 84 LYS A N 1
ATOM 679 C CA . LYS A 1 84 ? -2.552 4.191 -7.668 1.00 81.56 84 LYS A CA 1
ATOM 680 C C . LYS A 1 84 ? -1.314 3.299 -7.753 1.00 81.56 84 LYS A C 1
ATOM 682 O O . LYS A 1 84 ? -0.527 3.424 -8.691 1.00 81.56 84 LYS A O 1
ATOM 687 N N . SER A 1 85 ? -1.136 2.383 -6.800 1.00 77.75 85 SER A N 1
ATOM 688 C CA . SER A 1 85 ? -0.036 1.414 -6.830 1.00 77.75 85 SER A CA 1
ATOM 689 C C . SER A 1 85 ? -0.149 0.480 -8.041 1.00 77.75 85 SER A C 1
ATOM 691 O O . SER A 1 85 ? 0.838 0.264 -8.746 1.00 77.75 85 SER A O 1
ATOM 693 N N . LEU A 1 86 ? -1.355 0.004 -8.348 1.00 82.06 86 LEU A N 1
ATOM 694 C CA . LEU A 1 86 ? -1.622 -0.911 -9.452 1.00 82.06 86 LEU A CA 1
ATOM 695 C C . LEU A 1 86 ? -1.405 -0.221 -10.804 1.00 82.06 86 LEU A C 1
ATOM 697 O O . LEU A 1 86 ? -0.771 -0.789 -11.689 1.00 82.06 86 LEU A O 1
ATOM 701 N N . SER A 1 87 ? -1.801 1.049 -10.916 1.00 84.75 87 SER A N 1
ATOM 702 C CA . SER A 1 87 ? -1.491 1.899 -12.069 1.00 84.75 87 SER A CA 1
ATOM 703 C C .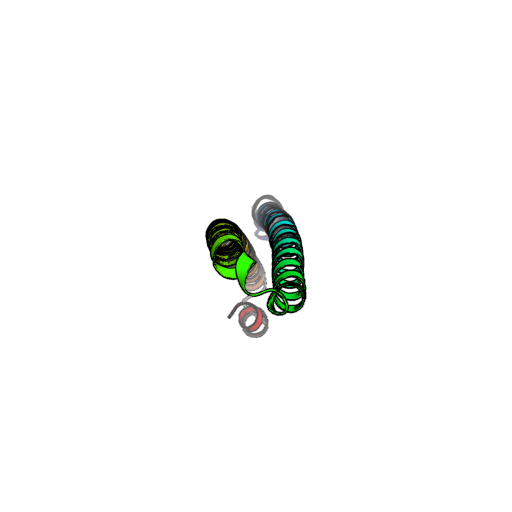 SER A 1 87 ? 0.020 2.045 -12.287 1.00 84.75 87 SER A C 1
ATOM 705 O O . SER A 1 87 ? 0.500 1.928 -13.415 1.00 84.75 87 SER A O 1
ATOM 707 N N . TYR A 1 88 ? 0.807 2.245 -11.221 1.00 78.56 88 TYR A N 1
ATOM 708 C CA . TYR A 1 88 ? 2.268 2.308 -11.340 1.00 78.56 88 TYR A CA 1
ATOM 709 C C . TYR A 1 88 ? 2.896 0.971 -11.725 1.00 78.56 88 TYR A C 1
ATOM 711 O O . TYR A 1 88 ? 3.829 0.957 -12.528 1.00 78.56 88 TYR A O 1
ATOM 719 N N . LYS A 1 89 ? 2.377 -0.145 -11.201 1.00 81.69 89 LYS A N 1
ATOM 720 C CA . LYS A 1 89 ? 2.798 -1.487 -11.613 1.00 81.69 89 LYS A CA 1
ATOM 721 C C . LYS A 1 89 ? 2.539 -1.700 -13.106 1.00 81.69 89 LYS A C 1
ATOM 723 O O . LYS A 1 89 ? 3.461 -2.061 -13.830 1.00 81.69 89 LYS A O 1
ATOM 728 N N . HIS A 1 90 ? 1.335 -1.375 -13.571 1.00 84.38 90 HIS A N 1
ATOM 729 C CA . HIS A 1 90 ? 0.962 -1.510 -14.975 1.00 84.38 90 HIS A CA 1
ATOM 730 C C . HIS A 1 90 ? 1.814 -0.617 -15.893 1.00 84.38 90 HIS A C 1
ATOM 732 O O . HIS A 1 90 ? 2.313 -1.068 -16.922 1.00 84.38 90 HIS A O 1
ATOM 738 N N . LYS A 1 91 ? 2.088 0.633 -15.489 1.00 84.56 91 LYS A N 1
ATOM 739 C CA . LYS A 1 91 ? 3.018 1.516 -16.216 1.00 84.56 91 LYS A CA 1
ATOM 740 C C . LYS A 1 91 ? 4.427 0.925 -16.297 1.00 84.56 91 LYS A C 1
ATOM 742 O O . LYS A 1 91 ? 5.030 0.954 -17.367 1.00 84.56 91 LYS A O 1
ATOM 747 N N . ALA A 1 92 ? 4.946 0.357 -15.209 1.00 82.69 92 ALA A N 1
ATOM 748 C CA . ALA A 1 92 ? 6.251 -0.303 -15.219 1.00 82.69 92 ALA A CA 1
ATOM 749 C C . ALA A 1 92 ? 6.279 -1.531 -16.149 1.00 82.69 92 ALA A C 1
ATOM 751 O O . ALA A 1 92 ? 7.258 -1.727 -16.867 1.00 82.69 92 ALA A O 1
ATOM 752 N N . GLU A 1 93 ? 5.209 -2.329 -16.171 1.00 83.00 93 GLU A N 1
ATOM 753 C CA . GLU A 1 93 ? 5.065 -3.484 -17.066 1.00 83.00 93 GLU A CA 1
ATOM 754 C C . GLU A 1 93 ? 4.987 -3.058 -18.537 1.00 83.00 93 GLU A C 1
ATOM 756 O O . GLU A 1 93 ? 5.709 -3.618 -19.359 1.00 83.00 93 GLU A O 1
ATOM 761 N N . SER A 1 94 ? 4.220 -2.009 -18.859 1.00 84.00 94 SER A N 1
ATOM 762 C CA . SER A 1 94 ? 4.125 -1.466 -20.224 1.00 84.00 94 SER A CA 1
ATOM 763 C C . SER A 1 94 ? 5.474 -0.965 -20.759 1.00 84.00 94 SER A C 1
ATOM 765 O O . SER A 1 94 ? 5.867 -1.297 -21.876 1.00 84.00 94 SER A O 1
ATOM 767 N N . LEU A 1 95 ? 6.249 -0.254 -19.932 1.00 82.50 95 LEU A N 1
ATOM 768 C CA . LEU A 1 95 ? 7.602 0.191 -20.274 1.00 82.50 95 LEU A CA 1
ATOM 769 C C . LEU A 1 95 ? 8.581 -0.988 -20.385 1.00 82.50 95 LEU A C 1
ATOM 771 O O . LEU A 1 95 ? 9.490 -0.981 -21.215 1.00 82.50 95 LEU A O 1
ATOM 775 N N . GLY A 1 96 ? 8.395 -2.029 -19.567 1.00 82.00 96 GLY A N 1
ATOM 776 C CA . GLY A 1 96 ? 9.140 -3.283 -19.673 1.00 82.00 96 GLY A CA 1
ATOM 777 C C . GLY A 1 96 ? 8.875 -4.008 -20.995 1.00 82.00 96 GLY A C 1
ATOM 778 O O . GLY A 1 96 ? 9.816 -4.487 -21.635 1.00 82.00 96 GLY A O 1
ATOM 779 N N . TYR A 1 97 ? 7.617 -4.028 -21.434 1.00 81.00 97 TYR A N 1
ATOM 780 C CA . TYR A 1 97 ? 7.221 -4.550 -22.736 1.00 81.00 97 TYR A CA 1
ATOM 781 C C . TYR A 1 97 ? 7.849 -3.734 -23.874 1.00 81.00 97 TYR A C 1
ATOM 783 O O . TYR A 1 97 ? 8.481 -4.313 -24.759 1.00 81.00 97 TYR A O 1
ATOM 791 N N . GLU A 1 98 ? 7.801 -2.401 -23.808 1.00 80.94 98 GLU A N 1
ATOM 792 C CA . GLU A 1 98 ? 8.431 -1.517 -24.799 1.00 80.94 98 GLU A CA 1
ATOM 793 C C . GLU A 1 98 ? 9.950 -1.759 -24.903 1.00 80.94 98 GLU A C 1
ATOM 795 O O . GLU A 1 98 ? 10.499 -1.946 -25.993 1.00 80.94 98 GLU A O 1
ATOM 800 N N . LYS A 1 99 ? 10.634 -1.891 -23.759 1.00 82.12 99 LYS A N 1
ATOM 801 C CA . LYS A 1 99 ? 12.052 -2.281 -23.692 1.00 82.12 99 LYS A CA 1
ATOM 802 C C . LYS A 1 99 ? 12.318 -3.628 -24.372 1.00 82.12 99 LYS A C 1
ATOM 804 O O . LYS A 1 99 ? 13.349 -3.795 -25.028 1.00 82.12 99 LYS A O 1
ATOM 809 N N . SER A 1 100 ? 11.422 -4.601 -24.208 1.00 78.75 100 SER A N 1
ATOM 810 C CA . SER A 1 100 ? 11.549 -5.915 -24.847 1.00 78.75 100 SER A CA 1
ATOM 811 C C . SER A 1 100 ? 11.366 -5.847 -26.370 1.00 78.75 100 SER A C 1
ATOM 813 O O . SER A 1 100 ? 12.098 -6.520 -27.096 1.00 78.75 100 SER A O 1
ATOM 815 N N . LEU A 1 101 ? 10.477 -4.968 -26.844 1.00 79.00 101 LEU A N 1
ATOM 816 C CA . LEU A 1 101 ? 10.212 -4.676 -28.255 1.00 79.00 101 LEU A CA 1
ATOM 817 C C . LEU A 1 101 ? 11.433 -4.087 -28.959 1.00 79.00 101 LEU A C 1
ATOM 819 O O . LEU A 1 101 ? 11.851 -4.596 -29.999 1.00 79.00 101 LEU A O 1
ATOM 823 N N . TYR A 1 102 ? 12.052 -3.060 -28.373 1.00 78.38 102 TYR A N 1
ATOM 824 C CA . TYR A 1 102 ? 13.254 -2.451 -28.948 1.00 78.38 102 TYR A CA 1
ATOM 825 C C . TYR A 1 102 ? 14.418 -3.444 -29.039 1.00 78.38 102 TYR A C 1
ATOM 827 O O . TYR A 1 102 ? 15.077 -3.518 -30.075 1.00 78.38 102 TYR A O 1
ATOM 835 N N . LYS A 1 103 ? 14.625 -4.270 -28.003 1.00 76.19 103 LYS A N 1
ATOM 836 C CA . LYS A 1 103 ? 15.648 -5.331 -28.025 1.00 76.19 103 LYS A CA 1
ATOM 837 C C . LYS A 1 103 ? 15.352 -6.421 -29.054 1.00 76.19 103 LYS A C 1
ATOM 839 O O . LYS A 1 103 ? 16.271 -6.972 -29.652 1.00 76.19 103 LYS A O 1
ATOM 844 N N . ALA A 1 104 ? 14.082 -6.755 -29.261 1.00 77.94 104 ALA A N 1
ATOM 845 C CA . ALA A 1 104 ? 13.688 -7.725 -30.274 1.00 77.94 104 ALA A CA 1
ATOM 846 C C . ALA A 1 104 ? 13.873 -7.180 -31.692 1.00 77.94 104 ALA A C 1
ATOM 848 O O . ALA A 1 104 ? 14.356 -7.914 -32.548 1.00 77.94 104 ALA A O 1
ATOM 849 N N . LYS A 1 105 ? 13.570 -5.897 -31.928 1.00 79.12 105 LYS A N 1
ATOM 850 C CA . LYS A 1 105 ? 13.819 -5.223 -33.210 1.00 79.12 105 LYS A CA 1
ATOM 851 C C . LYS A 1 105 ? 15.301 -5.271 -33.595 1.00 79.12 105 LYS A C 1
ATOM 853 O O . LYS A 1 105 ? 15.613 -5.548 -34.747 1.00 79.12 105 LYS A O 1
ATOM 858 N N . GLU A 1 106 ? 16.198 -5.061 -32.633 1.00 77.00 106 GLU A N 1
ATOM 859 C CA . GLU A 1 106 ? 17.653 -5.139 -32.841 1.00 77.00 106 GLU A CA 1
ATOM 860 C C . GLU A 1 106 ? 18.122 -6.571 -33.185 1.00 77.00 106 GLU A C 1
ATOM 862 O O . GLU A 1 106 ? 19.017 -6.750 -34.004 1.00 77.00 106 GLU A O 1
ATOM 867 N N . ASN A 1 107 ? 17.450 -7.597 -32.649 1.00 74.56 107 ASN A N 1
ATOM 868 C CA . ASN A 1 107 ? 17.760 -9.017 -32.873 1.00 74.56 107 ASN A CA 1
ATOM 869 C C . ASN A 1 107 ? 16.930 -9.692 -33.991 1.00 74.56 107 ASN A C 1
ATOM 871 O O . ASN A 1 107 ? 16.936 -10.922 -34.106 1.00 74.56 107 ASN A O 1
ATOM 875 N N . GLY A 1 108 ? 16.169 -8.931 -34.787 1.00 77.44 108 GLY A N 1
ATOM 876 C CA . GLY A 1 108 ? 15.314 -9.479 -35.851 1.00 77.44 108 GLY A CA 1
ATOM 877 C C . GLY A 1 108 ? 14.172 -10.374 -35.345 1.00 77.44 108 GLY A C 1
ATOM 878 O O . GLY A 1 108 ? 13.839 -11.369 -35.980 1.00 77.44 108 GLY A O 1
ATOM 879 N N . PHE A 1 109 ? 13.601 -10.055 -34.180 1.00 73.25 109 PHE A N 1
ATOM 880 C CA . PHE A 1 109 ? 12.463 -10.731 -33.534 1.00 73.25 109 PHE A CA 1
ATOM 881 C C . PHE A 1 109 ? 12.661 -12.211 -33.157 1.00 73.25 109 PHE A C 1
ATOM 883 O O . PHE A 1 109 ? 11.716 -12.872 -32.716 1.00 73.25 109 PHE A O 1
ATOM 890 N N . LYS A 1 110 ? 13.890 -12.740 -33.223 1.00 67.00 110 LYS A N 1
ATOM 891 C CA . LYS A 1 110 ? 14.199 -14.089 -32.722 1.00 67.00 110 LYS A CA 1
ATOM 892 C C . LYS A 1 110 ? 13.906 -14.186 -31.215 1.00 67.00 110 LYS A C 1
ATOM 894 O O . LYS A 1 110 ? 14.508 -13.478 -30.412 1.00 67.00 110 LYS A O 1
ATOM 899 N N . GLY A 1 111 ? 12.976 -15.066 -30.829 1.00 64.00 111 GLY A N 1
ATOM 900 C CA . GLY A 1 111 ? 12.610 -15.319 -29.425 1.00 64.00 111 GLY A CA 1
ATOM 901 C C . GLY A 1 111 ? 11.701 -14.266 -28.773 1.00 64.00 111 GLY A C 1
ATOM 902 O O . GLY A 1 111 ? 11.562 -14.265 -27.550 1.00 64.00 111 GLY A O 1
ATOM 903 N N . PHE A 1 112 ? 11.087 -13.374 -29.560 1.00 64.81 112 PHE A N 1
ATOM 904 C CA . PHE A 1 112 ? 10.189 -12.329 -29.049 1.00 64.81 112 PHE A CA 1
ATOM 905 C C . PHE A 1 112 ? 8.899 -12.906 -28.441 1.00 64.81 112 PHE A C 1
ATOM 907 O O . PHE A 1 112 ? 8.518 -12.509 -27.342 1.00 64.81 112 PHE A O 1
ATOM 914 N N . ALA A 1 113 ? 8.307 -13.920 -29.085 1.00 59.25 113 ALA A N 1
ATOM 915 C CA . ALA A 1 113 ? 7.059 -14.552 -28.643 1.00 59.25 113 ALA A CA 1
ATOM 916 C C . ALA A 1 113 ? 7.116 -15.068 -27.189 1.00 59.25 113 ALA A C 1
ATOM 918 O O . ALA A 1 113 ? 6.211 -14.793 -26.409 1.00 59.25 113 ALA A O 1
ATOM 919 N N . TYR A 1 114 ? 8.222 -15.708 -26.790 1.00 56.94 114 TYR A N 1
ATOM 920 C CA . TYR A 1 114 ? 8.402 -16.249 -25.433 1.00 56.94 114 TYR A CA 1
ATOM 921 C C . TYR A 1 114 ? 8.489 -15.164 -24.343 1.00 56.94 114 TYR A C 1
ATOM 923 O O . TYR A 1 114 ? 8.201 -15.416 -23.178 1.00 56.94 114 TYR A O 1
ATOM 931 N N . ARG A 1 115 ? 8.910 -13.936 -24.684 1.00 57.41 115 ARG A N 1
ATOM 932 C CA . ARG A 1 115 ? 8.999 -12.841 -23.702 1.00 57.41 115 ARG A CA 1
ATOM 933 C C . ARG A 1 115 ? 7.686 -12.084 -23.544 1.00 57.41 115 ARG A C 1
ATOM 935 O O . ARG A 1 115 ? 7.455 -11.571 -22.455 1.00 57.41 115 ARG A O 1
ATOM 942 N N . CYS A 1 116 ? 6.849 -12.025 -24.580 1.00 58.03 116 CYS A N 1
ATOM 943 C CA . CYS A 1 116 ? 5.541 -11.363 -24.537 1.00 58.03 116 CYS A CA 1
ATOM 944 C C . CYS A 1 116 ? 4.533 -12.093 -23.643 1.00 58.03 116 CYS A C 1
ATOM 946 O O . CYS A 1 116 ? 3.718 -11.438 -23.006 1.00 58.03 116 CYS A O 1
ATOM 948 N N . GLU A 1 117 ? 4.645 -13.418 -23.525 1.00 57.88 117 GLU A N 1
ATOM 949 C CA . GLU A 1 117 ? 3.775 -14.253 -22.680 1.00 57.88 117 GLU A CA 1
ATOM 950 C C . GLU A 1 117 ? 3.850 -13.884 -21.187 1.00 57.88 117 GLU A C 1
ATOM 952 O O . GLU A 1 117 ? 2.937 -14.152 -20.421 1.00 57.88 117 GLU A O 1
ATOM 957 N N . ARG A 1 118 ? 4.925 -13.205 -20.766 1.00 57.78 118 ARG A N 1
ATOM 958 C CA . ARG A 1 118 ? 5.109 -12.725 -19.389 1.00 57.78 118 ARG A CA 1
ATOM 959 C C . ARG A 1 118 ? 4.416 -11.387 -19.090 1.00 57.78 118 ARG A C 1
ATOM 961 O O . ARG A 1 118 ? 4.472 -10.942 -17.946 1.00 57.78 118 ARG A O 1
ATOM 968 N N . TYR A 1 119 ? 3.872 -10.728 -20.115 1.00 52.97 119 TYR A N 1
ATOM 969 C CA . TYR A 1 119 ? 3.244 -9.402 -20.047 1.00 52.97 119 TYR A CA 1
ATOM 970 C C . TYR A 1 119 ? 1.759 -9.409 -20.472 1.00 52.97 119 TYR A C 1
ATOM 972 O O . TYR A 1 119 ? 1.129 -8.353 -20.409 1.00 52.97 119 TYR A O 1
ATOM 980 N N . MET A 1 120 ? 1.231 -10.560 -20.920 1.00 45.66 120 MET A N 1
ATOM 981 C CA . MET A 1 120 ? -0.208 -10.856 -21.050 1.00 45.66 120 MET A CA 1
ATOM 982 C C . MET A 1 120 ? -0.748 -11.403 -19.729 1.00 45.66 120 MET A C 1
ATOM 984 O O . MET A 1 120 ? -1.920 -11.099 -19.425 1.00 45.66 120 MET A O 1
#

Sequence (120 aa):
MTANDYINSQVDPCIRRYQDLFRKYHKIHMGLMIACFSLFMGVIILNVVYIIVPLIWLVLASIVCTLSGLFLFFFDSLNGYLEKSLSYKHKAESLGYEKSLYKAKENGFKGFAYRCERYM

Radius of gyration: 24.13 Å; chains: 1; bounding box: 49×23×66 Å

Organism: NCBI:txid1735

pLDDT: mean 77.14, std 7.96, range [45.66, 85.75]